Protein AF-A0A183TX97-F1 (afdb_monomer_lite)

Structure (mmCIF, N/CA/C/O backbone):
data_AF-A0A183TX97-F1
#
_entry.id   AF-A0A183TX97-F1
#
loop_
_atom_site.group_PDB
_atom_site.id
_atom_site.type_symbol
_atom_site.label_atom_id
_atom_site.label_alt_id
_atom_site.label_comp_id
_atom_site.label_asym_id
_atom_site.label_entity_id
_atom_site.label_seq_id
_atom_site.pdbx_PDB_ins_code
_atom_site.Cartn_x
_atom_site.Cartn_y
_atom_site.Cartn_z
_atom_site.occupancy
_atom_site.B_iso_or_equiv
_atom_site.auth_seq_id
_atom_site.auth_comp_id
_atom_site.auth_asym_id
_atom_site.auth_atom_id
_atom_site.pdbx_PDB_model_num
ATOM 1 N N . MET A 1 1 ? -8.838 5.051 -18.382 1.00 66.75 1 MET A N 1
ATOM 2 C CA . MET A 1 1 ? -9.426 6.125 -17.548 1.00 66.75 1 MET A CA 1
ATOM 3 C C . MET A 1 1 ? -8.477 6.390 -16.384 1.00 66.75 1 MET A C 1
ATOM 5 O O . MET A 1 1 ? -7.765 5.476 -15.984 1.00 66.75 1 MET A O 1
ATOM 9 N N . SER A 1 2 ? -8.403 7.619 -15.881 1.00 71.06 2 SER A N 1
ATOM 10 C CA . SER A 1 2 ? -7.594 7.967 -14.706 1.00 71.06 2 SER A CA 1
ATOM 11 C C . SER A 1 2 ? -8.496 8.454 -13.578 1.00 71.06 2 SER A C 1
ATOM 13 O O . SER A 1 2 ? -9.571 9.000 -13.823 1.00 71.06 2 SER A O 1
ATOM 15 N N . VAL A 1 3 ? -8.065 8.226 -12.341 1.00 76.06 3 VAL A N 1
ATOM 16 C CA . VAL A 1 3 ? -8.689 8.785 -11.147 1.00 76.06 3 VAL A CA 1
ATOM 17 C C . VAL A 1 3 ? -7.610 9.505 -10.354 1.00 76.06 3 VAL A C 1
ATOM 19 O O . VAL A 1 3 ? -6.570 8.931 -10.025 1.00 76.06 3 VAL A O 1
ATOM 22 N N . SER A 1 4 ? -7.839 10.783 -10.084 1.00 79.25 4 SER A N 1
ATOM 23 C CA . SER A 1 4 ? -6.972 11.612 -9.258 1.00 79.25 4 SER A CA 1
ATOM 24 C C . SER A 1 4 ? -7.683 11.969 -7.962 1.00 79.25 4 SER A C 1
ATOM 26 O O . SER A 1 4 ? -8.893 12.196 -7.937 1.00 79.25 4 SER A O 1
ATOM 28 N N . PHE A 1 5 ? -6.914 12.028 -6.879 1.00 79.50 5 PHE A N 1
ATOM 29 C CA . PHE A 1 5 ? -7.403 12.503 -5.591 1.00 79.50 5 PHE A CA 1
ATOM 30 C C . PHE A 1 5 ? -6.421 13.515 -5.026 1.00 79.50 5 PHE A C 1
ATOM 32 O O . PHE A 1 5 ? -5.209 13.272 -4.992 1.00 79.50 5 PHE A O 1
ATOM 39 N N . GLU A 1 6 ? -6.963 14.630 -4.553 1.00 81.31 6 GLU A N 1
ATOM 40 C CA . GLU A 1 6 ? -6.243 15.557 -3.692 1.00 81.31 6 GLU A CA 1
ATOM 41 C C . GLU A 1 6 ? -6.253 14.990 -2.275 1.00 81.31 6 GLU A C 1
ATOM 43 O O . GLU A 1 6 ? -7.300 14.783 -1.662 1.00 81.31 6 GLU A O 1
ATOM 48 N N . LEU A 1 7 ? -5.060 14.653 -1.811 1.00 82.31 7 LEU A N 1
ATOM 49 C CA . LEU A 1 7 ? -4.768 14.014 -0.538 1.00 82.31 7 LEU A CA 1
ATOM 50 C C . LEU A 1 7 ? -3.368 14.471 -0.121 1.00 82.31 7 LEU A C 1
ATOM 52 O O . LEU A 1 7 ? -2.696 15.213 -0.834 1.00 82.31 7 LEU A O 1
ATOM 56 N N . PHE A 1 8 ? -2.877 13.980 1.012 1.00 81.81 8 PHE A N 1
ATOM 57 C CA . PHE A 1 8 ? -1.443 14.050 1.269 1.00 81.81 8 PHE A CA 1
ATOM 58 C C . PHE A 1 8 ? -0.653 13.372 0.138 1.00 81.81 8 PHE A C 1
ATOM 60 O O . PHE A 1 8 ? -1.192 12.551 -0.591 1.00 81.81 8 PHE A O 1
ATOM 67 N N . GLY A 1 9 ? 0.622 13.700 -0.030 1.00 84.94 9 GLY A N 1
ATOM 68 C CA . GLY A 1 9 ? 1.460 13.025 -1.015 1.00 84.94 9 GLY A CA 1
ATOM 69 C C . GLY A 1 9 ? 2.858 12.767 -0.485 1.00 84.94 9 GLY A C 1
ATOM 70 O O . GLY A 1 9 ? 3.056 12.442 0.691 1.00 84.94 9 GLY A O 1
ATOM 71 N N . ASN A 1 10 ? 3.842 12.917 -1.365 1.00 85.56 10 ASN A N 1
ATOM 72 C CA . ASN A 1 10 ? 5.235 12.622 -1.061 1.00 85.56 10 ASN A CA 1
ATOM 73 C C . ASN A 1 10 ? 5.776 13.448 0.122 1.00 85.56 10 ASN A C 1
ATOM 75 O O . ASN A 1 10 ? 6.635 12.976 0.861 1.00 85.56 10 ASN A O 1
ATOM 79 N N . GLU A 1 11 ? 5.255 14.657 0.347 1.00 87.19 11 GLU A N 1
ATOM 80 C CA . GLU A 1 11 ? 5.666 15.505 1.475 1.00 87.19 11 GLU A CA 1
ATOM 81 C C . GLU A 1 11 ? 5.347 14.859 2.827 1.00 87.19 11 GLU A C 1
ATOM 83 O O . GLU A 1 11 ? 6.208 14.800 3.707 1.00 87.19 11 GLU A O 1
ATOM 88 N N . ARG A 1 12 ? 4.146 14.286 2.977 1.00 87.81 12 ARG A N 1
ATOM 89 C CA . ARG A 1 12 ? 3.746 13.613 4.221 1.00 87.81 12 ARG A CA 1
ATOM 90 C C . ARG A 1 12 ? 4.504 12.309 4.430 1.00 87.81 12 ARG A C 1
ATOM 92 O O . ARG A 1 12 ? 4.917 12.033 5.551 1.00 87.81 12 ARG A O 1
ATOM 99 N N . PHE A 1 13 ? 4.731 11.532 3.371 1.00 89.62 13 PHE A N 1
ATOM 100 C CA . PHE A 1 13 ? 5.525 10.305 3.469 1.00 89.62 13 PHE A CA 1
ATOM 101 C C . PHE A 1 13 ? 6.947 10.584 3.958 1.00 89.62 13 PHE A C 1
ATOM 103 O O . PHE A 1 13 ? 7.416 9.931 4.890 1.00 89.62 13 PHE A O 1
ATOM 110 N N . LYS A 1 14 ? 7.592 11.616 3.401 1.00 87.75 14 LYS A N 1
ATOM 111 C CA . LYS A 1 14 ? 8.912 12.075 3.847 1.00 87.75 14 LYS A CA 1
ATOM 112 C C . LYS A 1 14 ? 8.890 12.548 5.298 1.00 87.75 14 LYS A C 1
ATOM 114 O O . LYS A 1 14 ? 9.743 12.132 6.076 1.00 87.75 14 LYS A O 1
ATOM 119 N N . ALA A 1 15 ? 7.904 13.363 5.679 1.00 89.06 15 ALA A N 1
ATOM 120 C CA . ALA A 1 15 ? 7.783 13.869 7.047 1.00 89.06 15 ALA A CA 1
ATOM 121 C C . ALA A 1 15 ? 7.596 12.743 8.080 1.00 89.06 15 ALA A C 1
ATOM 123 O O . ALA A 1 15 ? 8.164 12.808 9.171 1.00 89.06 15 ALA A O 1
ATOM 124 N N . SER A 1 16 ? 6.838 11.704 7.722 1.00 89.25 16 SER A N 1
ATOM 125 C CA . SER A 1 16 ? 6.583 10.525 8.558 1.00 89.25 16 SER A CA 1
ATOM 126 C C . SER A 1 16 ? 7.628 9.412 8.411 1.00 89.25 16 SER A C 1
ATOM 128 O O . SER A 1 16 ? 7.511 8.399 9.095 1.00 89.25 16 SER A O 1
ATOM 130 N N . LYS A 1 17 ? 8.647 9.587 7.554 1.00 91.12 17 LYS A N 1
ATOM 131 C CA . LYS A 1 17 ? 9.699 8.596 7.258 1.00 91.12 17 LYS A CA 1
ATOM 132 C C . LYS A 1 17 ? 9.148 7.225 6.832 1.00 91.12 17 LYS A C 1
ATOM 134 O O . LYS A 1 17 ? 9.661 6.190 7.247 1.00 91.12 17 LYS A O 1
ATOM 139 N N . VAL A 1 18 ? 8.107 7.223 6.000 1.00 91.00 18 VAL A N 1
ATOM 140 C CA . VAL A 1 18 ? 7.495 6.000 5.452 1.00 91.00 18 VAL A CA 1
ATOM 141 C C . VAL A 1 18 ? 7.667 5.926 3.934 1.00 91.00 18 VAL A C 1
ATOM 143 O O . VAL A 1 18 ? 7.689 6.950 3.250 1.00 91.00 18 VAL A O 1
ATOM 146 N N . TYR A 1 19 ? 7.762 4.712 3.392 1.00 91.25 19 TYR A N 1
ATOM 147 C CA . TYR A 1 19 ? 7.816 4.465 1.954 1.00 91.25 19 TYR A CA 1
ATOM 148 C C . TYR A 1 19 ? 6.419 4.583 1.345 1.00 91.25 19 TYR A C 1
ATOM 150 O O . TYR A 1 19 ? 5.518 3.807 1.666 1.00 91.25 19 TYR A O 1
ATOM 158 N N . GLY A 1 20 ? 6.240 5.565 0.459 1.00 90.69 20 GLY A N 1
ATOM 159 C CA . GLY A 1 20 ? 4.953 5.832 -0.182 1.00 90.69 20 GLY A CA 1
ATOM 160 C C . GLY A 1 20 ? 4.437 4.663 -1.021 1.00 90.69 20 GLY A C 1
ATOM 161 O O . GLY A 1 20 ? 3.246 4.366 -0.963 1.00 90.69 20 GLY A O 1
ATOM 162 N N . ASP A 1 21 ? 5.327 3.972 -1.739 1.00 89.69 21 ASP A N 1
ATOM 163 C CA . ASP A 1 21 ? 4.980 2.797 -2.547 1.00 89.69 21 ASP A CA 1
ATOM 164 C C . ASP A 1 21 ? 4.364 1.685 -1.695 1.00 89.69 21 ASP A C 1
ATOM 166 O O . ASP A 1 21 ? 3.254 1.240 -1.980 1.00 89.69 21 ASP A O 1
ATOM 170 N N . THR A 1 22 ? 4.999 1.337 -0.573 1.00 91.75 22 THR A N 1
ATOM 171 C CA . THR A 1 22 ? 4.491 0.333 0.373 1.00 91.75 22 THR A CA 1
ATOM 172 C C . THR A 1 22 ? 3.079 0.666 0.851 1.00 91.75 22 THR A C 1
ATOM 174 O O . THR A 1 22 ? 2.200 -0.196 0.860 1.00 91.75 22 THR A O 1
ATOM 177 N N . ILE A 1 23 ? 2.818 1.933 1.195 1.00 93.88 23 ILE A N 1
ATOM 178 C CA . ILE A 1 23 ? 1.479 2.365 1.618 1.00 93.88 23 ILE A CA 1
ATOM 179 C C . ILE A 1 23 ? 0.462 2.226 0.488 1.00 93.88 23 ILE A C 1
ATOM 181 O O . ILE A 1 23 ? -0.657 1.776 0.731 1.00 93.88 23 ILE A O 1
ATOM 185 N N . ILE A 1 24 ? 0.826 2.595 -0.740 1.00 91.75 24 ILE A N 1
ATOM 186 C CA . ILE A 1 24 ? -0.074 2.485 -1.891 1.00 91.75 24 ILE A CA 1
ATOM 187 C C . ILE A 1 24 ? -0.408 1.022 -2.170 1.00 91.75 24 ILE A C 1
ATOM 189 O O . ILE A 1 24 ? -1.577 0.701 -2.368 1.00 91.75 24 ILE A O 1
ATOM 193 N N . GLN A 1 25 ? 0.569 0.120 -2.108 1.00 91.81 25 GLN A N 1
ATOM 194 C CA . GLN A 1 25 ? 0.343 -1.313 -2.314 1.00 91.81 25 GLN A CA 1
ATOM 195 C C . GLN A 1 25 ? -0.585 -1.911 -1.252 1.00 91.81 25 GLN A C 1
ATOM 197 O O . GLN A 1 25 ? -1.512 -2.660 -1.574 1.00 91.81 25 GLN A O 1
ATOM 202 N N . MET A 1 26 ? -0.397 -1.530 0.014 1.00 94.81 26 MET A N 1
ATOM 203 C CA . MET A 1 26 ? -1.304 -1.916 1.098 1.00 94.81 26 MET A CA 1
ATOM 204 C C . MET A 1 26 ? -2.711 -1.333 0.893 1.00 94.81 26 MET A C 1
ATOM 206 O O . MET A 1 26 ? -3.705 -2.038 1.079 1.00 94.81 26 MET A O 1
ATOM 210 N N . ALA A 1 27 ? -2.809 -0.070 0.466 1.00 93.75 27 ALA A N 1
ATOM 211 C CA . ALA A 1 27 ? -4.080 0.594 0.198 1.00 93.75 27 ALA A CA 1
ATOM 212 C C . ALA A 1 27 ? -4.838 -0.052 -0.969 1.00 93.75 27 ALA A C 1
ATOM 214 O O . ALA A 1 27 ? -6.049 -0.226 -0.872 1.00 93.75 27 ALA A O 1
ATOM 215 N N . LEU A 1 28 ? -4.146 -0.461 -2.037 1.00 91.50 28 LEU A N 1
ATOM 216 C CA . LEU A 1 28 ? -4.746 -1.165 -3.174 1.00 91.50 28 LEU A CA 1
ATOM 217 C C . LEU A 1 28 ? -5.356 -2.508 -2.750 1.00 91.50 28 LEU A C 1
ATOM 219 O O . LEU A 1 28 ? -6.464 -2.834 -3.170 1.00 91.50 28 LEU A O 1
ATOM 223 N N . GLN A 1 29 ? -4.681 -3.264 -1.879 1.00 92.88 29 GLN A N 1
ATOM 224 C CA . GLN A 1 29 ? -5.210 -4.525 -1.344 1.00 92.88 29 GLN A CA 1
ATOM 225 C C . GLN A 1 29 ? -6.439 -4.317 -0.457 1.00 92.88 29 GLN A C 1
ATOM 227 O O . GLN A 1 29 ? -7.434 -5.030 -0.596 1.00 92.88 29 GLN A O 1
ATOM 232 N N . LEU A 1 30 ? -6.403 -3.309 0.417 1.00 94.62 30 LEU A N 1
ATOM 233 C CA . LEU A 1 30 ? -7.538 -2.961 1.269 1.00 94.62 30 LEU A CA 1
ATOM 234 C C . LEU A 1 30 ? -8.735 -2.462 0.443 1.00 94.62 30 LEU A C 1
ATOM 236 O O . LEU A 1 30 ? -9.868 -2.873 0.690 1.00 94.62 30 LEU A O 1
ATOM 240 N N . ALA A 1 31 ? -8.491 -1.632 -0.571 1.00 92.12 31 ALA A N 1
ATOM 241 C CA . ALA A 1 31 ? -9.522 -1.140 -1.475 1.00 92.12 31 ALA A CA 1
ATOM 242 C C . ALA A 1 31 ? -10.154 -2.273 -2.293 1.00 92.12 31 ALA A C 1
ATOM 244 O O . ALA A 1 31 ? -11.379 -2.333 -2.434 1.00 92.12 31 ALA A O 1
ATOM 245 N N . PHE A 1 32 ? -9.336 -3.211 -2.775 1.00 91.06 32 PHE A N 1
ATOM 246 C CA . PHE A 1 32 ? -9.817 -4.398 -3.471 1.00 91.06 32 PHE A CA 1
ATOM 247 C C . PHE A 1 32 ? -10.681 -5.267 -2.549 1.00 91.06 32 PHE A C 1
ATOM 249 O O . PHE A 1 32 ? -11.791 -5.642 -2.927 1.00 91.06 32 PHE A O 1
ATOM 256 N N . TYR A 1 33 ? -10.233 -5.519 -1.314 1.00 93.12 33 TYR A N 1
ATOM 257 C CA . TYR A 1 33 ? -11.016 -6.273 -0.333 1.00 93.12 33 TYR A CA 1
ATOM 258 C C . TYR A 1 33 ? -12.365 -5.612 -0.043 1.00 93.12 33 TYR A C 1
ATOM 260 O O . TYR A 1 33 ? -13.390 -6.284 -0.046 1.00 93.12 33 TYR A O 1
ATOM 268 N N . ARG A 1 34 ? -12.400 -4.287 0.133 1.00 92.44 34 ARG A N 1
ATOM 269 C CA . ARG A 1 34 ? -13.657 -3.544 0.325 1.00 92.44 34 ARG A CA 1
ATOM 270 C C . ARG A 1 34 ? -14.603 -3.628 -0.868 1.00 92.44 34 ARG A C 1
ATOM 272 O O . ARG A 1 34 ? -15.808 -3.501 -0.692 1.00 92.44 34 ARG A O 1
ATOM 279 N N . THR A 1 35 ? -14.065 -3.808 -2.070 1.00 90.56 35 THR A N 1
ATOM 280 C CA . THR A 1 35 ? -14.861 -3.871 -3.300 1.00 90.56 35 THR A CA 1
ATOM 281 C C . THR A 1 35 ? -15.381 -5.285 -3.574 1.00 90.56 35 THR A C 1
ATOM 283 O O . THR A 1 35 ? -16.493 -5.440 -4.069 1.00 90.56 35 THR A O 1
ATOM 286 N N . HIS A 1 36 ? -14.610 -6.321 -3.227 1.00 89.88 36 HIS A N 1
ATOM 287 C CA . HIS A 1 36 ? -14.885 -7.704 -3.644 1.00 89.88 36 HIS A CA 1
ATOM 288 C C . HIS A 1 36 ? -15.026 -8.719 -2.500 1.00 89.88 36 HIS A C 1
ATOM 290 O O . HIS A 1 36 ? -15.303 -9.887 -2.763 1.00 89.88 36 HIS A O 1
ATOM 296 N N . GLY A 1 37 ? -14.787 -8.324 -1.248 1.00 90.50 37 GLY A N 1
ATOM 297 C CA . GLY A 1 37 ? -14.831 -9.200 -0.069 1.00 90.50 37 GLY A CA 1
ATOM 298 C C . GLY A 1 37 ? -13.691 -10.223 0.025 1.00 90.50 37 GLY A C 1
ATOM 299 O O . GLY A 1 37 ? -13.717 -11.102 0.882 1.00 90.50 37 GLY A O 1
ATOM 300 N N . LYS A 1 38 ? -12.690 -10.145 -0.857 1.00 90.38 38 LYS A N 1
ATOM 301 C CA . LYS A 1 38 ? -11.527 -11.045 -0.899 1.00 90.38 38 LYS A CA 1
ATOM 302 C C . LYS A 1 38 ? -10.275 -10.277 -1.298 1.00 90.38 38 LYS A C 1
ATOM 304 O O . LYS A 1 38 ? -10.383 -9.233 -1.924 1.00 90.38 38 LYS A O 1
ATOM 309 N N . LEU A 1 39 ? -9.097 -10.793 -0.958 1.00 88.38 39 LEU A N 1
ATOM 310 C CA . LEU A 1 39 ? -7.821 -10.220 -1.402 1.00 88.38 39 LEU A CA 1
ATOM 311 C C . LEU A 1 39 ? -7.478 -10.683 -2.820 1.00 88.38 39 LEU A C 1
ATOM 313 O O . LEU A 1 39 ? -7.883 -11.770 -3.238 1.00 88.38 39 LEU A O 1
ATOM 317 N N . ALA A 1 40 ? -6.712 -9.865 -3.539 1.00 84.69 40 ALA A N 1
ATOM 318 C CA . ALA A 1 40 ? -6.261 -10.172 -4.891 1.00 84.69 40 ALA A CA 1
ATOM 319 C C . ALA A 1 40 ? -4.806 -10.645 -4.899 1.00 84.69 40 ALA A C 1
ATOM 321 O O . ALA A 1 40 ? -3.966 -10.028 -4.234 1.00 84.69 40 ALA A O 1
ATOM 322 N N . PRO A 1 41 ? -4.448 -11.633 -5.737 1.00 83.31 41 PRO A N 1
ATOM 323 C CA . PRO A 1 41 ? -3.060 -11.830 -6.129 1.00 83.31 41 PRO A CA 1
ATOM 324 C C . PRO A 1 41 ? -2.515 -10.534 -6.752 1.00 83.31 41 PRO A C 1
ATOM 326 O O . PRO A 1 41 ? -2.906 -10.155 -7.853 1.00 83.31 41 PRO A O 1
ATOM 329 N N . ALA A 1 42 ? -1.627 -9.836 -6.041 1.00 83.38 42 ALA A N 1
ATOM 330 C CA . ALA A 1 42 ? -0.961 -8.641 -6.556 1.00 83.38 42 ALA A CA 1
ATOM 331 C C . ALA A 1 42 ? 0.378 -8.982 -7.201 1.00 83.38 42 ALA A C 1
ATOM 333 O O . ALA A 1 42 ? 1.131 -9.837 -6.721 1.00 83.38 42 ALA A O 1
ATOM 334 N N . TYR A 1 43 ? 0.653 -8.269 -8.286 1.00 82.38 43 TYR A N 1
ATOM 335 C CA . TYR A 1 43 ? 1.942 -8.220 -8.945 1.00 82.38 43 TYR A CA 1
ATOM 336 C C . TYR A 1 43 ? 2.487 -6.804 -8.804 1.00 82.38 43 TYR A C 1
ATOM 338 O O . TYR A 1 43 ? 1.831 -5.842 -9.205 1.00 82.38 43 TYR A O 1
ATOM 346 N N . GLU A 1 44 ? 3.703 -6.695 -8.297 1.00 83.12 44 GLU A N 1
ATOM 347 C CA . GLU A 1 44 ? 4.447 -5.450 -8.246 1.00 83.12 44 GLU A CA 1
ATOM 348 C C . GLU A 1 44 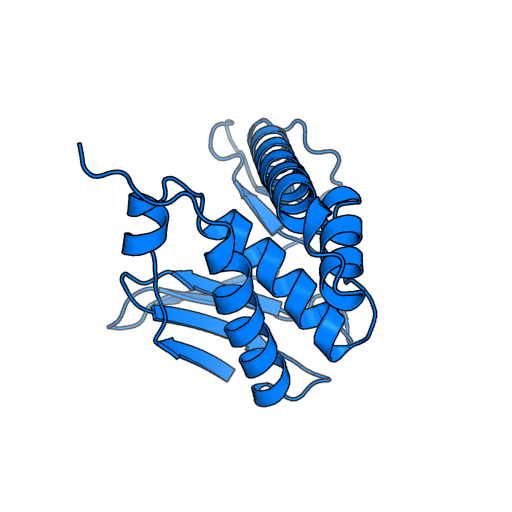? 5.846 -5.659 -8.821 1.00 83.12 44 GLU A C 1
ATOM 350 O O . GLU A 1 44 ? 6.466 -6.705 -8.631 1.00 83.12 44 GLU A O 1
ATOM 355 N N . THR A 1 45 ? 6.327 -4.661 -9.558 1.00 83.25 45 THR A N 1
ATOM 356 C CA . THR A 1 45 ? 7.612 -4.739 -10.259 1.00 83.25 45 THR A CA 1
ATOM 357 C C . THR A 1 45 ? 8.730 -4.241 -9.354 1.00 83.25 45 THR A C 1
ATOM 359 O O . THR A 1 45 ? 8.743 -3.064 -9.003 1.00 83.25 45 THR A O 1
ATOM 362 N N . ALA A 1 46 ? 9.709 -5.090 -9.050 1.00 83.00 46 ALA A N 1
ATOM 363 C CA . ALA A 1 46 ? 10.966 -4.682 -8.431 1.00 83.00 46 ALA A CA 1
ATOM 364 C C . ALA A 1 46 ? 12.059 -4.550 -9.497 1.00 83.00 46 ALA A C 1
ATOM 366 O O . ALA A 1 46 ? 12.263 -5.446 -10.317 1.00 83.00 46 ALA A O 1
ATOM 367 N N . SER A 1 47 ? 12.790 -3.435 -9.498 1.00 82.38 47 SER A N 1
ATOM 368 C CA . SER A 1 47 ? 13.902 -3.246 -10.434 1.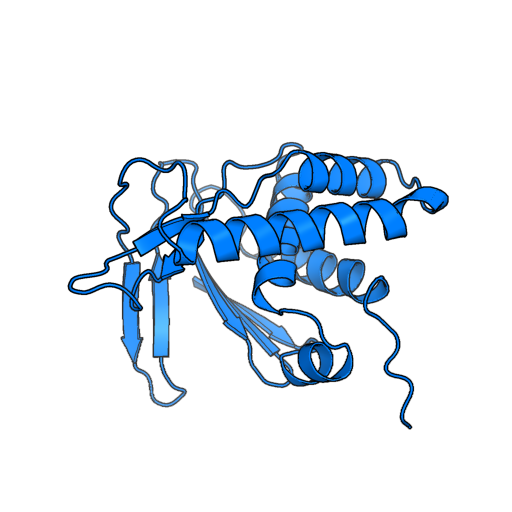00 82.38 47 SER A CA 1
ATOM 369 C C . SER A 1 47 ? 15.164 -3.942 -9.930 1.00 82.38 47 SER A C 1
ATOM 371 O O . SER A 1 47 ? 15.650 -3.634 -8.845 1.00 82.38 47 SER A O 1
ATOM 373 N N . THR A 1 48 ? 15.760 -4.800 -10.758 1.00 83.31 48 THR A N 1
ATOM 374 C CA . THR A 1 48 ? 17.052 -5.446 -10.474 1.00 83.31 48 THR A CA 1
ATOM 375 C C . THR A 1 48 ? 18.209 -4.735 -11.182 1.00 83.31 48 THR A C 1
ATOM 377 O O . THR A 1 48 ? 19.225 -5.352 -11.495 1.00 83.31 48 THR A O 1
ATOM 380 N N . ARG A 1 49 ? 18.070 -3.430 -11.466 1.00 84.44 49 ARG A N 1
ATOM 381 C CA . ARG A 1 49 ? 19.040 -2.622 -12.239 1.00 84.44 49 ARG A CA 1
ATOM 382 C C . ARG A 1 49 ? 20.461 -2.588 -11.665 1.00 84.44 49 ARG A C 1
ATOM 384 O O . ARG A 1 49 ? 21.375 -2.145 -12.347 1.00 84.44 49 ARG A O 1
ATOM 391 N N . GLN A 1 50 ? 20.628 -2.996 -10.407 1.00 84.25 50 GLN A N 1
ATOM 392 C CA . GLN A 1 50 ? 21.935 -3.113 -9.762 1.00 84.25 50 GLN A CA 1
ATOM 393 C C . GLN A 1 50 ? 22.785 -4.260 -10.328 1.00 84.25 50 GLN A C 1
ATOM 395 O O . GLN A 1 50 ? 24.001 -4.248 -10.170 1.00 84.25 50 GLN A O 1
ATOM 400 N N . PHE A 1 51 ? 22.166 -5.225 -11.012 1.00 82.56 51 PHE A N 1
ATOM 401 C CA . PHE A 1 51 ? 22.865 -6.315 -11.684 1.00 82.56 51 PHE A CA 1
ATOM 402 C C . PHE A 1 51 ? 23.102 -5.993 -13.160 1.00 82.56 51 PHE A C 1
ATOM 404 O O . PHE A 1 51 ? 22.274 -5.364 -13.825 1.00 82.56 51 PHE A O 1
ATOM 411 N N . PHE A 1 52 ? 24.221 -6.478 -13.696 1.00 82.12 52 PHE A N 1
ATOM 412 C CA . PHE A 1 52 ? 24.514 -6.404 -15.124 1.00 82.12 52 PHE A CA 1
ATOM 413 C C . PHE A 1 52 ? 23.434 -7.152 -15.924 1.00 82.12 52 PHE A C 1
ATOM 415 O O . PHE A 1 52 ? 23.101 -8.289 -15.601 1.00 82.12 52 PHE A O 1
ATOM 422 N N . HIS A 1 53 ? 22.845 -6.493 -16.928 1.00 81.88 53 HIS A N 1
ATOM 423 C CA . HIS A 1 53 ? 21.646 -6.965 -17.645 1.00 81.88 53 HIS A CA 1
ATOM 424 C C . HIS A 1 53 ? 20.418 -7.254 -16.759 1.00 81.88 53 HIS A C 1
ATOM 426 O O . HIS A 1 53 ? 19.509 -7.979 -17.169 1.00 81.88 53 HIS A O 1
ATOM 432 N N . GLY A 1 54 ? 20.353 -6.649 -15.570 1.00 72.88 54 GLY A N 1
ATOM 433 C CA . GLY A 1 54 ? 19.202 -6.743 -14.685 1.00 72.88 54 GLY A CA 1
ATOM 434 C C . GLY A 1 54 ? 17.910 -6.304 -15.378 1.00 72.88 54 GLY A C 1
ATOM 435 O O . GLY A 1 54 ? 17.851 -5.249 -16.011 1.00 72.88 54 GLY A O 1
ATOM 436 N N . ARG A 1 55 ? 16.870 -7.133 -15.263 1.00 80.75 55 ARG A N 1
ATOM 437 C CA . ARG A 1 55 ? 15.520 -6.859 -15.768 1.00 80.75 55 ARG A CA 1
ATOM 438 C C . ARG A 1 55 ? 14.644 -6.423 -14.590 1.00 80.75 55 ARG A C 1
ATOM 440 O O . ARG A 1 55 ? 14.844 -5.347 -14.025 1.00 80.75 55 ARG A O 1
ATOM 447 N N . THR A 1 56 ? 13.679 -7.249 -14.221 1.00 81.19 56 THR A N 1
ATOM 448 C CA . THR A 1 56 ? 12.726 -6.987 -13.147 1.00 81.19 56 THR A CA 1
ATOM 449 C C . THR A 1 56 ? 12.420 -8.283 -12.415 1.00 81.19 56 THR A C 1
ATOM 451 O O . THR A 1 56 ? 12.280 -9.320 -13.060 1.00 81.19 56 THR A O 1
ATOM 454 N N . GLU A 1 57 ? 12.246 -8.197 -11.104 1.00 79.88 57 GLU A N 1
ATOM 455 C CA . GLU A 1 57 ? 11.689 -9.255 -10.260 1.00 79.88 57 GLU A CA 1
ATOM 456 C C . GLU A 1 57 ? 10.255 -8.910 -9.850 1.00 79.88 57 GLU A C 1
ATOM 458 O O . GLU A 1 57 ? 9.803 -7.772 -10.006 1.00 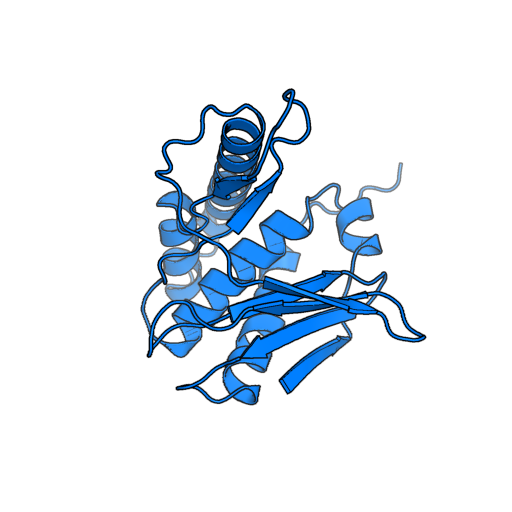79.88 57 GLU A O 1
ATOM 463 N N . THR A 1 58 ? 9.529 -9.897 -9.324 1.00 81.38 58 THR A N 1
ATOM 464 C CA . THR A 1 58 ? 8.146 -9.707 -8.872 1.00 81.38 58 THR A CA 1
ATOM 465 C C . THR A 1 58 ? 8.054 -9.701 -7.357 1.00 81.38 58 THR A C 1
ATOM 467 O O . THR A 1 58 ? 8.406 -10.681 -6.698 1.00 81.38 58 THR A O 1
ATOM 470 N N . VAL A 1 59 ? 7.443 -8.655 -6.809 1.00 83.50 59 VAL A N 1
ATOM 471 C CA . VAL A 1 59 ? 6.961 -8.635 -5.427 1.00 83.50 59 VAL A CA 1
ATOM 472 C C . VAL A 1 59 ? 5.497 -9.063 -5.413 1.00 83.50 59 VAL A C 1
ATOM 474 O O . VAL A 1 59 ? 4.663 -8.565 -6.170 1.00 83.50 59 VAL A O 1
ATOM 477 N N . ARG A 1 60 ? 5.173 -10.032 -4.552 1.00 84.81 60 ARG A N 1
ATOM 478 C CA . ARG A 1 60 ? 3.792 -10.454 -4.286 1.00 84.81 60 ARG A CA 1
ATOM 479 C C . ARG A 1 60 ? 3.276 -9.672 -3.084 1.00 84.81 60 ARG A C 1
ATOM 481 O O . ARG A 1 60 ? 3.434 -10.101 -1.945 1.00 84.81 60 ARG A O 1
ATOM 488 N N . SER A 1 61 ? 2.665 -8.520 -3.345 1.00 82.44 61 SER A N 1
ATOM 489 C CA . SER A 1 61 ? 2.268 -7.563 -2.301 1.00 82.44 61 SER A CA 1
ATOM 490 C C . SER A 1 61 ? 1.153 -8.100 -1.384 1.00 82.44 61 SER A C 1
ATOM 492 O O . SER A 1 61 ? 1.030 -7.654 -0.246 1.00 82.44 61 SER A O 1
ATOM 494 N N . CYS A 1 62 ? 0.380 -9.101 -1.830 1.00 87.38 62 CYS A N 1
ATOM 495 C CA . CYS A 1 62 ? -0.603 -9.814 -1.005 1.00 87.38 62 CYS A CA 1
ATOM 496 C C . CYS A 1 62 ? 0.085 -10.837 -0.081 1.00 87.38 62 CYS A C 1
ATOM 498 O O . CYS A 1 62 ? 0.211 -12.016 -0.414 1.00 87.38 62 CYS A O 1
ATOM 500 N N . THR A 1 63 ? 0.528 -10.379 1.088 1.00 90.81 63 THR A N 1
ATOM 501 C CA . THR A 1 63 ? 1.210 -11.200 2.099 1.00 90.81 63 THR A CA 1
ATOM 502 C C . THR A 1 63 ? 0.262 -11.646 3.215 1.00 90.81 63 THR A C 1
ATOM 504 O O . THR A 1 63 ? -0.790 -11.043 3.432 1.00 90.81 63 THR A O 1
ATOM 507 N N . ALA A 1 64 ? 0.633 -12.687 3.969 1.00 93.62 64 ALA A N 1
ATOM 508 C CA . ALA A 1 64 ? -0.159 -13.136 5.119 1.00 93.62 64 ALA A CA 1
ATOM 509 C C . ALA A 1 64 ? -0.307 -12.054 6.219 1.00 93.62 64 ALA A C 1
ATOM 511 O O . ALA A 1 64 ? -1.431 -11.864 6.690 1.00 93.62 64 ALA A O 1
ATOM 512 N N . PRO A 1 65 ? 0.741 -11.281 6.583 1.00 95.69 65 PRO A N 1
ATOM 513 C CA . PRO A 1 65 ? 0.593 -10.150 7.503 1.00 95.69 65 PRO A CA 1
ATOM 514 C C . PRO A 1 65 ? -0.348 -9.059 6.985 1.00 95.69 65 PRO A C 1
ATOM 516 O O . PRO A 1 65 ? -1.166 -8.541 7.743 1.00 95.69 65 PRO A O 1
ATOM 519 N N . LEU A 1 66 ? -0.307 -8.750 5.683 1.00 94.81 66 LEU A N 1
ATOM 520 C CA . LEU A 1 66 ? -1.251 -7.802 5.090 1.00 94.81 66 LEU A CA 1
ATOM 521 C C . LEU A 1 66 ? -2.686 -8.338 5.133 1.00 94.81 66 LEU A C 1
ATOM 523 O O . LEU A 1 66 ? -3.609 -7.600 5.469 1.00 94.81 66 LEU A O 1
ATOM 527 N N . ALA A 1 67 ? -2.881 -9.627 4.854 1.00 94.62 67 ALA A N 1
ATOM 528 C CA . ALA A 1 67 ? -4.192 -10.255 4.948 1.00 94.62 67 ALA A CA 1
ATOM 529 C C . ALA A 1 67 ? -4.760 -10.204 6.373 1.00 94.62 67 ALA A C 1
ATOM 531 O O . ALA A 1 67 ? -5.944 -9.927 6.559 1.00 94.62 67 ALA A O 1
ATOM 532 N N . LYS A 1 68 ? -3.906 -10.426 7.378 1.00 95.56 68 LYS A N 1
ATOM 533 C CA . LYS A 1 68 ? -4.248 -10.277 8.795 1.00 95.56 68 LYS A CA 1
ATOM 534 C C . LYS A 1 68 ? -4.646 -8.836 9.118 1.00 95.56 68 LYS A C 1
ATOM 536 O O . LYS A 1 68 ? -5.700 -8.638 9.709 1.00 95.56 68 LYS A O 1
ATOM 541 N N . LEU A 1 69 ? -3.863 -7.844 8.686 1.00 96.38 69 LEU A N 1
ATOM 542 C CA . LEU A 1 69 ? -4.200 -6.429 8.868 1.00 96.38 69 LEU A CA 1
ATOM 543 C C . LEU A 1 69 ? -5.573 -6.094 8.271 1.00 96.38 69 LEU A C 1
ATOM 545 O O . LEU A 1 69 ? -6.395 -5.491 8.949 1.00 96.38 69 LEU A O 1
ATOM 549 N N . VAL A 1 70 ? -5.840 -6.501 7.027 1.00 95.25 70 VAL A N 1
ATOM 550 C CA . VAL A 1 70 ? -7.117 -6.213 6.354 1.00 95.25 70 VAL A CA 1
ATOM 551 C C . VAL A 1 70 ? -8.300 -6.803 7.120 1.00 95.25 70 VAL A C 1
ATOM 553 O O . VAL A 1 70 ? -9.292 -6.107 7.311 1.00 95.25 70 VAL A O 1
ATOM 556 N N . ARG A 1 71 ? -8.184 -8.042 7.613 1.00 93.62 71 ARG A N 1
ATOM 557 C CA . ARG A 1 71 ? -9.222 -8.662 8.453 1.00 93.62 71 ARG A CA 1
ATOM 558 C C . ARG A 1 71 ? -9.452 -7.872 9.739 1.00 93.62 71 ARG A C 1
ATOM 560 O O . ARG A 1 71 ? -10.578 -7.487 10.010 1.00 93.62 71 ARG A O 1
ATOM 567 N N . LEU A 1 72 ? -8.383 -7.524 10.457 1.00 95.00 72 LEU A N 1
ATOM 568 C CA . LEU A 1 72 ? -8.486 -6.736 11.691 1.00 95.00 72 LEU A CA 1
ATOM 569 C C . LEU A 1 72 ? -9.128 -5.356 11.468 1.00 95.00 72 LEU A C 1
ATOM 571 O O . LEU A 1 72 ? -9.843 -4.874 12.341 1.00 95.00 72 LEU A O 1
ATOM 575 N N . ILE A 1 73 ? -8.886 -4.721 10.313 1.00 94.75 73 ILE A N 1
ATOM 576 C CA . ILE A 1 73 ? -9.520 -3.445 9.937 1.00 94.75 73 ILE A CA 1
ATOM 577 C C . ILE A 1 73 ? -11.024 -3.623 9.710 1.00 94.75 73 ILE A C 1
ATOM 579 O O . ILE A 1 73 ? -11.807 -2.753 10.081 1.00 94.75 73 ILE A O 1
ATOM 583 N N . VAL A 1 74 ? -11.423 -4.722 9.074 1.00 91.44 74 VAL A N 1
ATOM 584 C CA . VAL A 1 74 ? -12.825 -5.016 8.742 1.00 91.44 74 VAL A CA 1
ATOM 585 C C . VAL A 1 74 ? -13.618 -5.412 9.987 1.00 91.44 74 VAL A C 1
ATOM 587 O O . VAL A 1 74 ? -14.761 -4.989 10.129 1.00 91.44 74 VAL A O 1
ATOM 590 N N . ASP A 1 75 ? -12.986 -6.150 10.897 1.00 90.94 75 ASP A N 1
ATOM 591 C CA . ASP A 1 75 ? -13.580 -6.637 12.146 1.00 90.94 75 ASP A CA 1
ATOM 592 C C . ASP A 1 75 ? -13.501 -5.601 13.301 1.00 90.94 75 ASP A C 1
ATOM 594 O O . ASP A 1 75 ? -13.911 -5.880 14.424 1.00 90.94 75 ASP A O 1
ATOM 598 N N . ASP A 1 76 ? -12.983 -4.393 13.036 1.00 89.94 76 ASP A N 1
ATOM 599 C CA . ASP A 1 76 ? -12.834 -3.261 13.976 1.00 89.94 76 ASP A CA 1
ATOM 600 C C . ASP A 1 76 ? -12.008 -3.556 15.256 1.00 89.94 76 ASP A C 1
ATOM 602 O O . ASP A 1 76 ? -12.234 -2.983 16.325 1.00 89.94 76 ASP A O 1
ATOM 606 N N . HIS A 1 77 ? -10.983 -4.410 15.156 1.00 90.00 77 HIS A N 1
ATOM 607 C CA . HIS A 1 77 ? -10.096 -4.787 16.272 1.00 90.00 77 HIS A CA 1
ATOM 608 C C . HIS A 1 77 ? -8.977 -3.761 16.536 1.00 90.00 77 HIS A C 1
ATOM 610 O O . HIS A 1 77 ? -7.799 -3.998 16.254 1.00 90.00 77 HIS A O 1
ATOM 616 N N . LYS A 1 78 ? -9.345 -2.585 17.058 1.00 87.94 78 LYS A N 1
ATOM 617 C CA . LYS A 1 78 ? -8.475 -1.388 17.138 1.00 87.94 78 LYS A CA 1
ATOM 618 C C . LYS A 1 78 ? -7.195 -1.546 17.959 1.00 87.94 78 LYS A C 1
ATOM 620 O O . LYS A 1 78 ? -6.202 -0.884 17.661 1.00 87.94 78 LYS A O 1
ATOM 625 N N . ASP A 1 79 ? -7.209 -2.396 18.974 1.00 89.69 79 ASP A N 1
ATOM 626 C CA . ASP A 1 79 ? -6.115 -2.621 19.922 1.00 89.69 79 ASP A CA 1
ATOM 627 C C . ASP A 1 79 ? -4.863 -3.221 19.263 1.00 89.69 79 ASP A C 1
ATOM 629 O O . ASP A 1 79 ? -3.737 -2.863 19.614 1.00 89.69 79 ASP A O 1
ATOM 633 N N . VAL A 1 80 ? -5.047 -4.066 18.247 1.00 93.75 80 VAL A N 1
ATOM 634 C CA . VAL A 1 80 ? -3.958 -4.769 17.545 1.00 93.75 80 VAL A CA 1
ATOM 635 C C . VAL A 1 80 ? -3.642 -4.199 16.159 1.00 93.75 80 VAL A C 1
ATOM 637 O O . VAL A 1 80 ? -2.695 -4.643 15.506 1.00 93.75 80 VAL A O 1
ATOM 640 N N . LEU A 1 81 ? -4.386 -3.190 15.690 1.00 94.00 81 LEU A N 1
ATOM 641 C CA . LEU A 1 81 ? -4.200 -2.634 14.343 1.00 94.00 81 LEU A CA 1
ATOM 642 C C . LEU A 1 81 ? -2.808 -2.051 14.125 1.00 94.00 81 LEU A C 1
ATOM 644 O O . LEU A 1 81 ? -2.220 -2.236 13.061 1.00 94.00 81 LEU A O 1
ATOM 648 N N . ARG A 1 82 ? -2.265 -1.349 15.125 1.00 93.12 82 ARG A N 1
ATOM 649 C CA . ARG A 1 82 ? -0.967 -0.680 14.980 1.00 93.12 82 ARG A CA 1
ATOM 650 C C . ARG A 1 82 ? 0.173 -1.686 14.831 1.00 93.12 82 ARG A C 1
ATOM 652 O O . ARG A 1 82 ? 1.031 -1.494 13.974 1.00 93.12 82 ARG A O 1
ATOM 659 N N . SER A 1 83 ? 0.179 -2.754 15.629 1.00 94.38 83 SER A N 1
ATOM 660 C CA . SER A 1 83 ? 1.200 -3.803 15.532 1.00 94.38 83 SER A CA 1
ATOM 661 C C . SER A 1 83 ? 1.065 -4.589 14.227 1.00 94.38 83 SER A C 1
ATOM 663 O O . SER A 1 83 ? 2.066 -4.801 13.547 1.00 94.38 83 SER A O 1
ATOM 665 N N . ALA A 1 84 ? -0.162 -4.924 13.817 1.00 95.75 84 ALA A N 1
ATOM 666 C CA . ALA A 1 84 ? -0.420 -5.579 12.536 1.00 95.75 84 ALA A CA 1
ATOM 667 C C . ALA A 1 84 ? -0.014 -4.710 11.332 1.00 95.75 84 ALA A C 1
ATOM 669 O O . ALA A 1 84 ? 0.500 -5.230 10.342 1.00 95.75 84 ALA A O 1
ATOM 670 N N . PHE A 1 85 ? -0.205 -3.388 11.413 1.00 95.88 85 PHE A N 1
ATOM 671 C CA . PHE A 1 85 ? 0.226 -2.455 10.373 1.00 95.88 85 PHE A CA 1
ATOM 672 C C . PHE A 1 85 ? 1.745 -2.464 10.211 1.00 95.88 85 PHE A C 1
ATOM 674 O O . PHE A 1 85 ? 2.231 -2.602 9.091 1.00 95.88 85 PHE A O 1
ATOM 681 N N . VAL A 1 86 ? 2.488 -2.367 11.317 1.00 95.12 86 VAL A N 1
ATOM 682 C CA . VAL A 1 86 ? 3.958 -2.416 11.298 1.00 95.12 86 VAL A CA 1
ATOM 683 C C . VAL A 1 86 ? 4.446 -3.759 10.751 1.00 95.12 86 VAL A C 1
ATOM 685 O O . VAL A 1 86 ? 5.305 -3.781 9.876 1.00 95.12 86 VAL A O 1
ATOM 688 N N . GLU A 1 87 ? 3.854 -4.872 11.190 1.00 96.12 87 GLU A N 1
ATOM 689 C CA . GLU A 1 87 ? 4.186 -6.218 10.701 1.00 96.12 87 GLU A CA 1
ATOM 690 C C . GLU A 1 87 ? 3.990 -6.337 9.176 1.00 96.12 87 GLU A C 1
ATOM 692 O O . GLU A 1 87 ? 4.869 -6.830 8.462 1.00 96.12 87 GLU A O 1
ATOM 697 N N . ALA A 1 88 ? 2.857 -5.848 8.659 1.00 95.69 88 ALA A N 1
ATOM 698 C CA . ALA A 1 88 ? 2.553 -5.853 7.230 1.00 95.69 88 ALA A CA 1
ATOM 699 C C . ALA A 1 88 ? 3.493 -4.946 6.423 1.00 95.69 88 ALA A C 1
ATOM 701 O O . ALA A 1 88 ? 3.986 -5.357 5.370 1.00 95.69 88 ALA A O 1
ATOM 702 N N . TYR A 1 89 ? 3.766 -3.747 6.937 1.00 95.50 89 TYR A N 1
ATOM 703 C CA . TYR A 1 89 ? 4.642 -2.759 6.315 1.00 95.50 89 TYR A CA 1
ATOM 704 C C . TYR A 1 89 ? 6.087 -3.268 6.204 1.00 95.50 89 TYR A C 1
ATOM 706 O O . TYR A 1 89 ? 6.655 -3.290 5.110 1.00 95.50 89 TYR A O 1
ATOM 714 N N . GLU A 1 90 ? 6.663 -3.758 7.303 1.00 95.06 90 GLU A N 1
ATOM 715 C CA . GLU A 1 90 ? 8.036 -4.279 7.317 1.00 95.06 90 GLU A CA 1
ATOM 716 C C . GLU A 1 90 ? 8.179 -5.539 6.460 1.00 95.06 90 GLU A C 1
ATOM 718 O O . GLU A 1 90 ? 9.161 -5.701 5.733 1.00 95.06 90 GLU A O 1
ATOM 723 N N . THR A 1 91 ? 7.168 -6.415 6.469 1.00 94.19 91 THR A N 1
ATOM 724 C CA . THR A 1 91 ? 7.163 -7.604 5.608 1.00 94.19 91 THR A CA 1
ATOM 725 C C . THR A 1 91 ? 7.213 -7.224 4.132 1.00 94.19 91 THR A C 1
ATOM 727 O O . THR A 1 91 ? 7.962 -7.837 3.372 1.00 94.19 91 THR A O 1
ATOM 730 N N . HIS A 1 92 ? 6.437 -6.222 3.717 1.00 93.06 92 HIS A N 1
ATOM 731 C CA . HIS A 1 92 ? 6.433 -5.761 2.335 1.00 93.06 92 HIS A CA 1
ATOM 732 C C . HIS A 1 92 ? 7.790 -5.167 1.933 1.00 93.06 92 HIS A C 1
ATOM 734 O O . HIS A 1 92 ? 8.347 -5.563 0.911 1.00 93.06 92 HIS A O 1
ATOM 740 N N . ASN A 1 93 ? 8.364 -4.291 2.766 1.00 92.69 93 ASN A N 1
ATOM 741 C CA . ASN A 1 93 ? 9.681 -3.698 2.505 1.00 92.69 93 ASN A CA 1
ATOM 742 C C . ASN A 1 93 ? 10.779 -4.759 2.412 1.00 92.69 93 ASN A C 1
ATOM 744 O O . ASN A 1 93 ? 11.623 -4.705 1.520 1.00 92.69 93 ASN A O 1
ATOM 748 N N . ARG A 1 94 ? 10.751 -5.757 3.303 1.00 92.50 94 ARG A N 1
ATOM 749 C CA . ARG A 1 94 ? 11.689 -6.882 3.259 1.00 92.50 94 ARG A CA 1
ATOM 750 C C . ARG A 1 94 ? 11.582 -7.640 1.936 1.00 92.50 94 ARG A C 1
ATOM 752 O O . ARG A 1 94 ? 12.607 -7.896 1.314 1.00 92.50 94 ARG A O 1
ATOM 759 N N . LEU A 1 95 ? 10.366 -7.961 1.485 1.00 88.81 95 LEU A N 1
ATOM 760 C CA . LEU A 1 95 ? 10.155 -8.648 0.205 1.00 88.81 95 LEU A CA 1
ATOM 761 C C . LEU A 1 95 ? 10.595 -7.801 -0.994 1.00 88.81 95 LEU A C 1
ATOM 763 O O . LEU A 1 95 ? 11.156 -8.346 -1.940 1.00 88.81 95 LEU A O 1
ATOM 767 N N . MET A 1 96 ? 10.373 -6.486 -0.951 1.00 87.94 96 MET A N 1
ATOM 768 C CA . MET A 1 96 ? 10.857 -5.563 -1.979 1.00 87.94 96 MET A CA 1
ATOM 769 C C . MET A 1 96 ? 12.388 -5.565 -2.050 1.00 87.94 96 MET A C 1
ATOM 771 O O . MET A 1 96 ? 12.949 -5.718 -3.134 1.00 87.94 96 MET A O 1
ATOM 775 N N . ASN A 1 97 ? 13.068 -5.484 -0.905 1.00 89.44 97 ASN A N 1
ATOM 776 C CA . ASN A 1 97 ? 14.529 -5.545 -0.845 1.00 89.44 97 ASN A CA 1
ATOM 777 C C . ASN A 1 97 ? 15.065 -6.896 -1.344 1.00 89.44 97 ASN A C 1
ATOM 779 O O . ASN A 1 97 ? 15.971 -6.926 -2.173 1.00 89.44 97 ASN A O 1
ATOM 783 N N . GLU A 1 98 ? 14.466 -8.011 -0.918 1.00 87.06 98 GLU A N 1
ATOM 784 C CA . GLU A 1 98 ? 14.825 -9.351 -1.401 1.00 87.06 98 GLU A CA 1
ATOM 785 C C . GLU A 1 98 ? 14.648 -9.479 -2.922 1.00 87.06 98 GLU A C 1
ATOM 787 O O . GLU A 1 98 ? 15.511 -10.035 -3.602 1.00 87.06 98 GLU A O 1
ATOM 792 N N . ALA A 1 99 ? 13.559 -8.938 -3.475 1.00 85.12 99 ALA A N 1
ATOM 793 C CA . ALA A 1 99 ? 13.317 -8.936 -4.914 1.00 85.12 99 ALA A CA 1
ATOM 794 C C . ALA A 1 99 ? 14.341 -8.071 -5.665 1.00 85.12 99 ALA A C 1
ATOM 796 O O . ALA A 1 99 ? 14.888 -8.508 -6.676 1.00 85.12 99 ALA A O 1
ATOM 797 N N . MET A 1 100 ? 14.663 -6.879 -5.153 1.00 84.44 100 MET A N 1
ATOM 798 C CA . MET A 1 100 ? 15.698 -6.023 -5.736 1.00 84.44 100 MET A CA 1
ATOM 799 C C . MET A 1 100 ? 17.071 -6.702 -5.734 1.00 84.44 100 MET A C 1
ATOM 801 O O . MET A 1 100 ? 17.800 -6.577 -6.717 1.00 84.44 100 MET A O 1
ATOM 805 N N . GLU A 1 101 ? 17.410 -7.450 -4.679 1.00 86.12 101 GLU A N 1
ATOM 806 C CA . GLU A 1 101 ? 18.628 -8.268 -4.544 1.00 86.12 101 GLU A CA 1
ATOM 807 C C . GLU A 1 101 ? 18.630 -9.554 -5.392 1.00 86.12 101 GLU A C 1
ATOM 809 O O . GLU A 1 101 ? 19.575 -10.336 -5.308 1.00 86.12 101 GLU A O 1
ATOM 814 N N . GLY A 1 102 ? 17.597 -9.805 -6.205 1.00 75.81 102 GLY A N 1
ATOM 815 C CA . GLY A 1 102 ? 17.507 -11.021 -7.022 1.00 75.81 102 GLY A CA 1
ATOM 816 C C . GLY A 1 102 ? 17.265 -12.296 -6.206 1.00 75.81 102 GLY A C 1
ATOM 817 O O . GLY A 1 102 ? 17.422 -13.399 -6.720 1.00 75.81 102 GLY A O 1
ATOM 818 N N . LYS A 1 103 ? 16.874 -12.163 -4.933 1.00 76.75 103 LYS A N 1
ATOM 819 C CA . LYS A 1 103 ? 16.473 -13.270 -4.045 1.00 76.75 103 LYS A CA 1
ATOM 820 C C . LYS A 1 103 ? 14.961 -13.523 -4.082 1.00 76.75 103 LYS A C 1
ATOM 822 O O . LYS A 1 103 ? 14.448 -14.346 -3.320 1.00 76.75 103 LYS A O 1
ATOM 827 N N . GLY A 1 104 ? 14.242 -12.810 -4.950 1.00 63.16 104 GLY A N 1
ATOM 828 C CA . GLY A 1 104 ? 1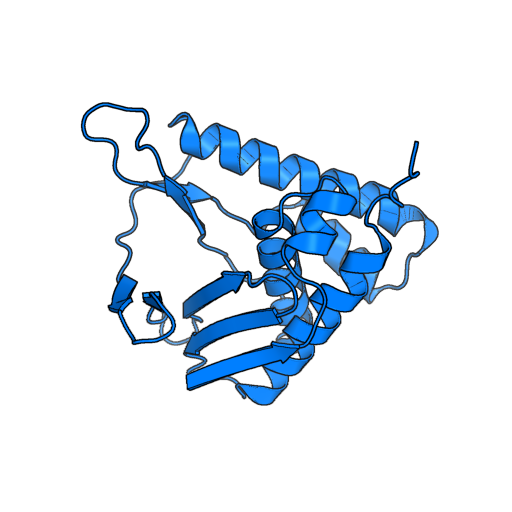2.820 -13.010 -5.197 1.00 63.16 104 GLY A CA 1
ATOM 829 C C . GLY A 1 104 ? 12.532 -14.443 -5.650 1.00 63.16 104 GLY A C 1
ATOM 830 O O . GLY A 1 104 ? 13.251 -15.020 -6.457 1.00 63.16 104 GLY A O 1
ATOM 831 N N . LYS A 1 105 ? 11.461 -15.046 -5.127 1.00 58.69 105 LYS A N 1
ATOM 832 C CA . LYS A 1 105 ? 11.047 -16.419 -5.478 1.00 58.69 105 LYS A CA 1
ATOM 833 C C . LYS A 1 105 ? 10.104 -16.459 -6.691 1.00 58.69 105 LYS A C 1
ATOM 835 O O . LYS A 1 105 ? 9.182 -17.274 -6.715 1.00 58.69 105 LYS A O 1
ATOM 840 N N . SER A 1 106 ? 10.254 -15.550 -7.659 1.00 52.53 106 SER A N 1
ATOM 841 C CA . SER A 1 106 ? 9.258 -15.358 -8.719 1.00 52.53 106 SER A CA 1
ATOM 842 C C . SER A 1 106 ? 9.737 -15.823 -10.097 1.00 52.53 106 SER A C 1
ATOM 844 O O . SER A 1 106 ? 10.758 -15.383 -10.608 1.00 52.53 106 SER A O 1
ATOM 846 N N . LEU A 1 107 ? 8.978 -16.736 -10.712 1.00 42.12 107 LEU A N 1
ATOM 847 C CA . LEU A 1 107 ? 9.139 -17.102 -12.118 1.00 42.12 107 LEU A CA 1
ATOM 848 C C . LEU A 1 107 ? 8.635 -15.954 -13.004 1.00 42.12 107 LEU A C 1
ATOM 850 O O . LEU A 1 107 ? 7.557 -15.403 -12.778 1.00 42.12 107 LEU A O 1
ATOM 854 N N . GLN A 1 108 ? 9.444 -15.622 -14.006 1.00 42.56 108 GLN A N 1
ATOM 855 C CA . GLN A 1 108 ? 9.263 -14.556 -14.991 1.00 42.56 108 GLN A CA 1
ATOM 856 C C . GLN A 1 108 ? 7.824 -14.498 -15.539 1.00 42.56 108 GLN A C 1
ATOM 858 O O . GLN A 1 108 ? 7.370 -15.413 -16.223 1.00 42.56 108 GLN A O 1
ATOM 863 N N . GLN A 1 109 ? 7.120 -13.391 -15.289 1.00 42.28 109 GLN A N 1
ATOM 864 C CA . GLN A 1 109 ? 5.878 -13.036 -15.983 1.00 42.28 109 GLN A CA 1
ATOM 865 C C . GLN A 1 109 ? 6.084 -11.718 -16.733 1.00 42.28 109 GLN A C 1
ATOM 867 O O . GLN A 1 109 ? 6.561 -10.735 -16.170 1.00 42.28 109 GLN A O 1
ATOM 872 N N . PHE A 1 110 ? 5.755 -11.716 -18.027 1.00 39.78 110 PHE A N 1
ATOM 873 C CA . PHE A 1 110 ? 5.908 -10.559 -18.906 1.00 39.78 110 PHE A CA 1
ATOM 874 C C . PHE A 1 110 ? 4.936 -9.438 -18.521 1.00 39.78 110 PHE A C 1
ATOM 876 O O . PHE A 1 110 ? 3.719 -9.591 -18.627 1.00 39.78 110 PHE A O 1
ATOM 883 N N . LEU A 1 111 ? 5.479 -8.282 -18.145 1.00 46.66 111 LEU A N 1
ATOM 884 C CA . LEU A 1 111 ? 4.721 -7.045 -17.995 1.00 46.66 111 LEU A CA 1
ATOM 885 C C . LEU A 1 111 ? 4.395 -6.450 -19.369 1.00 46.66 111 LEU A C 1
ATOM 887 O O . LEU A 1 111 ? 5.292 -6.115 -20.138 1.00 46.66 111 LEU A O 1
ATOM 891 N N . ARG A 1 112 ? 3.105 -6.265 -19.658 1.00 45.47 112 ARG A N 1
ATOM 892 C CA . ARG A 1 112 ? 2.613 -5.409 -20.751 1.00 45.47 112 ARG A CA 1
ATOM 893 C C . ARG A 1 112 ? 2.299 -4.010 -20.216 1.00 45.47 112 ARG A C 1
ATOM 895 O O . ARG A 1 112 ? 1.135 -3.625 -20.117 1.00 45.47 112 ARG A O 1
ATOM 902 N N . SER A 1 113 ? 3.334 -3.281 -19.808 1.00 57.53 113 SER A N 1
ATOM 903 C CA . SER A 1 113 ? 3.228 -1.868 -19.434 1.00 57.53 113 SER A CA 1
ATOM 904 C C . SER A 1 113 ? 3.651 -0.971 -20.599 1.00 57.53 113 SER A C 1
ATOM 906 O O . SER A 1 113 ? 4.568 -1.297 -21.352 1.00 57.53 113 SER A O 1
ATOM 908 N N . PHE A 1 114 ? 2.971 0.164 -20.756 1.00 49.22 114 PHE A N 1
ATOM 909 C CA . PHE A 1 114 ? 3.377 1.246 -21.652 1.00 49.22 114 PHE A CA 1
ATOM 910 C C . PHE A 1 114 ? 3.613 2.510 -20.824 1.00 49.22 114 PHE A C 1
ATOM 912 O O . PHE A 1 114 ? 2.861 2.785 -19.887 1.00 49.22 114 PHE A O 1
ATOM 919 N N . VAL A 1 115 ? 4.650 3.273 -21.166 1.00 57.00 115 VAL A N 1
ATOM 920 C CA . VAL A 1 115 ? 4.944 4.583 -20.573 1.00 57.00 115 VAL A CA 1
ATOM 921 C C . VAL A 1 115 ? 4.897 5.619 -21.690 1.00 57.00 115 VAL A C 1
ATOM 923 O O . VAL A 1 115 ? 5.618 5.500 -22.676 1.00 57.00 115 VAL A O 1
ATOM 926 N N . GLY A 1 116 ? 4.028 6.612 -21.532 1.00 55.47 116 GLY A N 1
ATOM 927 C CA . GLY A 1 116 ? 3.929 7.801 -22.368 1.00 55.47 116 GLY A CA 1
ATOM 928 C C . GLY A 1 116 ? 4.423 9.044 -21.629 1.00 55.47 116 GLY A C 1
ATOM 929 O O . GLY A 1 116 ? 4.616 9.040 -20.411 1.00 55.47 116 GLY A O 1
ATOM 930 N N . TYR A 1 117 ? 4.624 10.124 -22.377 1.00 55.47 117 TYR A N 1
ATOM 931 C CA . TYR A 1 117 ? 5.024 11.428 -21.854 1.00 55.47 117 TYR A CA 1
ATOM 932 C C . TYR A 1 117 ? 4.008 12.477 -22.302 1.00 55.47 117 TYR A C 1
ATOM 934 O O . TYR A 1 117 ? 3.556 12.441 -23.444 1.00 55.47 117 TYR A O 1
ATOM 942 N N . ASP A 1 118 ? 3.657 13.384 -21.398 1.00 54.00 118 ASP A N 1
ATOM 943 C CA . ASP A 1 118 ? 2.824 14.558 -21.655 1.00 54.00 118 ASP A CA 1
ATOM 944 C C . ASP A 1 118 ? 3.498 15.816 -21.074 1.00 54.00 118 ASP A C 1
ATOM 946 O O . ASP A 1 118 ? 4.524 15.721 -20.389 1.00 54.00 118 ASP A O 1
ATOM 950 N N . ILE A 1 119 ? 2.918 16.993 -21.312 1.00 55.16 119 ILE A N 1
ATOM 951 C CA . ILE A 1 119 ? 3.396 18.295 -20.811 1.00 55.16 119 ILE A CA 1
ATOM 952 C C . ILE A 1 119 ? 3.517 18.351 -19.275 1.00 55.16 119 ILE A C 1
ATOM 954 O O . ILE A 1 119 ? 4.382 19.051 -18.756 1.00 55.16 119 ILE A O 1
ATOM 958 N N . ASP A 1 120 ? 2.733 17.539 -18.555 1.00 58.22 120 ASP A N 1
ATOM 959 C CA . ASP A 1 120 ? 2.759 17.394 -17.088 1.00 58.22 120 ASP A CA 1
ATOM 960 C C . ASP A 1 120 ? 3.646 16.219 -16.588 1.00 58.22 120 ASP A C 1
ATOM 962 O O . ASP A 1 120 ? 3.643 15.835 -15.402 1.00 58.22 120 ASP A O 1
ATOM 966 N N . GLY A 1 121 ? 4.427 15.618 -17.493 1.00 64.69 121 GLY A N 1
ATOM 967 C CA . GLY A 1 121 ? 5.379 14.535 -17.240 1.00 64.69 121 GLY A CA 1
ATOM 968 C C . GLY A 1 121 ? 4.926 13.165 -17.755 1.00 64.69 121 GLY A C 1
ATOM 969 O O . GLY A 1 121 ? 4.036 13.048 -18.589 1.00 64.69 121 GLY A O 1
ATOM 970 N N . SER A 1 122 ? 5.556 12.090 -17.270 1.00 62.88 122 SER A N 1
ATOM 971 C CA . SER A 1 122 ? 5.224 10.728 -17.703 1.00 62.88 122 SER A CA 1
ATOM 972 C C . SER A 1 122 ? 3.900 10.222 -17.121 1.00 62.88 122 SER A C 1
ATOM 974 O O . SER A 1 122 ? 3.599 10.429 -15.937 1.00 62.88 122 SER A O 1
ATOM 976 N N . TYR A 1 123 ? 3.136 9.519 -17.954 1.00 68.75 123 TYR A N 1
ATOM 977 C CA . TYR A 1 123 ? 1.993 8.701 -17.562 1.00 68.75 123 TYR A CA 1
ATOM 978 C C . TYR A 1 123 ? 2.231 7.267 -18.026 1.00 68.75 123 TYR A C 1
ATOM 980 O O . TYR A 1 123 ? 2.866 7.018 -19.046 1.00 68.75 123 TYR A O 1
ATOM 988 N N . GLY A 1 124 ? 1.751 6.303 -17.257 1.00 69.06 124 GLY A N 1
ATOM 989 C CA . GLY A 1 124 ? 1.874 4.893 -17.590 1.00 69.06 124 GLY A CA 1
ATOM 990 C C . GLY A 1 124 ? 0.511 4.239 -17.600 1.00 69.06 124 GLY A C 1
ATOM 991 O O . GLY A 1 124 ? -0.422 4.699 -16.942 1.00 69.06 124 GLY A O 1
ATOM 992 N N . TYR A 1 125 ? 0.399 3.158 -18.352 1.00 68.25 125 TYR A N 1
ATOM 993 C CA . TYR A 1 125 ? -0.784 2.324 -18.345 1.00 68.25 125 TYR A CA 1
ATOM 994 C C . TYR A 1 125 ? -0.388 0.859 -18.392 1.00 68.25 125 TYR A C 1
ATOM 996 O O . TYR A 1 125 ? 0.570 0.467 -19.065 1.00 68.25 125 TYR A O 1
ATOM 1004 N N . VAL A 1 126 ? -1.149 0.050 -17.668 1.00 72.12 126 VAL A N 1
ATOM 1005 C CA . VAL A 1 126 ? -1.001 -1.398 -17.655 1.00 72.12 126 VAL A CA 1
ATOM 1006 C C . VAL A 1 126 ? -2.378 -1.977 -17.919 1.00 72.12 126 VAL A C 1
ATOM 1008 O O . VAL A 1 126 ? -3.336 -1.645 -17.223 1.00 72.12 126 VAL A O 1
ATOM 1011 N N . SER A 1 127 ? -2.489 -2.817 -18.944 1.00 71.88 127 SER A N 1
ATOM 1012 C CA . SER A 1 127 ? -3.703 -3.602 -19.157 1.00 71.88 127 SER A CA 1
ATOM 1013 C C . SER A 1 127 ? -3.777 -4.719 -18.115 1.00 71.88 127 SER A C 1
ATOM 1015 O O . SER A 1 127 ? -2.734 -5.241 -17.711 1.00 71.88 127 SER A O 1
ATOM 1017 N N . PRO A 1 128 ? -4.980 -5.124 -17.683 1.00 75.38 128 PRO A N 1
ATOM 1018 C CA . PRO A 1 128 ? -5.116 -6.261 -16.789 1.00 75.38 128 PRO A CA 1
ATOM 1019 C C . PRO A 1 128 ? -4.562 -7.523 -17.460 1.00 75.38 128 PRO A C 1
ATOM 1021 O O . PRO A 1 128 ? -4.752 -7.741 -18.657 1.00 75.38 128 PRO A O 1
ATOM 1024 N N . MET A 1 129 ? -3.855 -8.344 -16.682 1.00 76.44 129 MET A N 1
ATOM 1025 C CA . MET A 1 129 ? -3.219 -9.571 -17.185 1.00 76.44 129 MET A CA 1
ATOM 1026 C C . MET A 1 129 ? -4.196 -10.753 -17.282 1.00 76.44 129 MET A C 1
ATOM 1028 O O . MET A 1 129 ? -3.871 -11.763 -17.898 1.00 76.44 129 MET A O 1
ATOM 1032 N N . CYS A 1 130 ? -5.384 -10.625 -16.691 1.00 74.56 130 CYS A N 1
ATOM 1033 C CA . CYS A 1 130 ? -6.489 -11.574 -16.785 1.00 74.56 130 CYS A CA 1
ATOM 1034 C C . CYS A 1 130 ? -7.796 -10.837 -17.106 1.00 74.56 130 CYS A C 1
ATOM 1036 O O . CYS A 1 130 ? -7.896 -9.620 -16.928 1.00 74.56 130 CYS A O 1
ATOM 1038 N N . GLU A 1 131 ? -8.794 -11.562 -17.613 1.00 72.06 131 GLU A N 1
ATOM 1039 C CA . GLU A 1 131 ? -10.072 -10.973 -18.036 1.00 72.06 131 GLU A CA 1
ATOM 1040 C C . GLU A 1 131 ? -10.820 -10.273 -16.896 1.00 72.06 131 GLU A C 1
ATOM 1042 O O . GLU A 1 131 ? -11.500 -9.275 -17.137 1.00 72.06 131 GLU A O 1
ATOM 1047 N N . ASP A 1 132 ? -10.638 -10.764 -15.672 1.00 75.44 132 ASP A N 1
ATOM 1048 C CA . ASP A 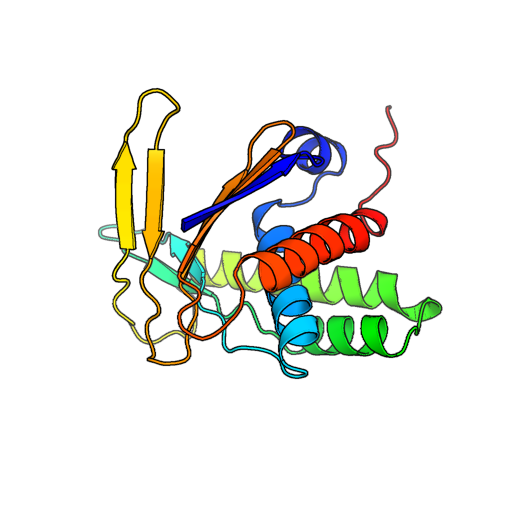1 132 ? -11.185 -10.249 -14.419 1.00 75.44 132 ASP A CA 1
ATOM 1049 C C . ASP A 1 132 ? -10.180 -9.427 -13.595 1.00 75.44 132 ASP A C 1
ATOM 1051 O O . ASP A 1 132 ? -10.414 -9.120 -12.426 1.00 75.44 132 ASP A O 1
ATOM 1055 N N . GLY A 1 133 ? -9.053 -9.065 -14.204 1.00 73.94 133 GLY A N 1
ATOM 1056 C CA . GLY A 1 133 ? -7.966 -8.366 -13.541 1.00 73.94 133 GLY A CA 1
ATOM 1057 C C . GLY A 1 133 ? -8.095 -6.850 -13.555 1.00 73.94 133 GLY A C 1
ATOM 1058 O O . GLY A 1 133 ? -8.901 -6.247 -14.268 1.00 73.94 133 GLY A O 1
ATOM 1059 N N . TYR A 1 134 ? -7.175 -6.233 -12.819 1.00 80.56 134 TYR A N 1
ATOM 1060 C CA . TYR A 1 134 ? -6.952 -4.794 -12.808 1.00 80.56 134 TYR A CA 1
ATOM 1061 C C . TYR A 1 134 ? -5.519 -4.506 -13.219 1.00 80.56 134 TYR A C 1
ATOM 1063 O O . TYR A 1 134 ? -4.598 -5.230 -12.842 1.00 80.56 134 TYR A O 1
ATOM 1071 N N . GLY A 1 135 ? -5.331 -3.443 -13.990 1.00 81.00 135 GLY A N 1
ATOM 1072 C CA . GLY A 1 135 ? -4.010 -2.901 -14.267 1.00 81.00 135 GLY A CA 1
ATOM 1073 C C . GLY A 1 135 ? -3.939 -1.495 -13.708 1.00 81.00 135 GLY A C 1
ATOM 1074 O O . GLY A 1 135 ? -4.683 -0.632 -14.161 1.00 81.00 135 GLY A O 1
ATOM 1075 N N . ALA A 1 136 ? -3.079 -1.282 -12.713 1.00 80.38 136 ALA A N 1
ATOM 1076 C CA . ALA A 1 136 ? -2.933 -0.004 -12.034 1.00 80.38 136 ALA A CA 1
ATOM 1077 C C . ALA A 1 136 ? -1.509 0.529 -12.206 1.00 80.38 136 ALA A C 1
ATOM 1079 O O . ALA A 1 136 ? -0.533 -0.135 -11.868 1.00 80.38 136 ALA A O 1
ATOM 1080 N N . PHE A 1 137 ? -1.408 1.753 -12.706 1.00 84.00 137 PHE A N 1
ATOM 1081 C CA . PHE A 1 137 ? -0.203 2.566 -12.691 1.00 84.00 137 PHE A CA 1
ATOM 1082 C C . PHE A 1 137 ? -0.483 3.798 -11.836 1.00 84.00 137 PHE A C 1
ATOM 1084 O O . PHE A 1 137 ? -1.567 4.374 -11.922 1.00 84.00 137 PHE A O 1
ATOM 1091 N N . TYR A 1 138 ? 0.457 4.223 -11.001 1.00 86.25 138 TYR A N 1
ATOM 1092 C CA . TYR A 1 138 ? 0.237 5.371 -10.127 1.00 86.25 138 TYR A CA 1
ATOM 1093 C C . TYR A 1 138 ? 1.440 6.306 -10.096 1.00 86.25 138 TYR A C 1
ATOM 1095 O O . TYR A 1 138 ? 2.583 5.904 -10.299 1.00 86.25 138 TYR A O 1
ATOM 1103 N N . LYS A 1 139 ? 1.163 7.584 -9.835 1.00 85.94 139 LYS A N 1
ATOM 1104 C CA . LYS A 1 139 ? 2.163 8.632 -9.632 1.00 85.94 139 LYS A CA 1
ATOM 1105 C C . LYS A 1 139 ? 1.871 9.346 -8.320 1.00 85.94 139 LYS A C 1
ATOM 1107 O O . LYS A 1 139 ? 0.756 9.822 -8.094 1.00 85.94 139 LYS A O 1
ATOM 1112 N N . ILE A 1 140 ? 2.894 9.439 -7.476 1.00 87.44 140 ILE A N 1
ATOM 1113 C CA . ILE A 1 140 ? 2.840 10.149 -6.198 1.00 87.44 140 ILE A CA 1
ATOM 1114 C C . ILE A 1 140 ? 3.302 11.588 -6.432 1.00 87.44 140 ILE A C 1
ATOM 1116 O O . ILE A 1 140 ? 4.477 11.836 -6.703 1.00 87.44 140 ILE A O 1
ATOM 1120 N N . GLY A 1 141 ? 2.377 12.543 -6.361 1.00 85.44 141 GLY A N 1
ATOM 1121 C CA . GLY A 1 141 ? 2.691 13.971 -6.362 1.00 85.44 141 GLY A CA 1
ATOM 1122 C C . GLY A 1 141 ? 3.032 14.491 -4.958 1.00 85.44 141 GLY A C 1
ATOM 1123 O O . GLY A 1 141 ? 2.951 13.739 -3.986 1.00 85.44 141 GLY A O 1
ATOM 1124 N N . PRO A 1 142 ? 3.387 15.782 -4.813 1.00 83.25 142 PRO A N 1
ATOM 1125 C CA . PRO A 1 142 ? 3.648 16.393 -3.505 1.00 83.25 142 PRO A CA 1
ATOM 1126 C C . PRO A 1 142 ? 2.434 16.318 -2.569 1.00 83.25 142 PRO A C 1
ATOM 1128 O O . PRO A 1 142 ? 2.575 15.858 -1.440 1.00 83.25 142 PRO A O 1
ATOM 1131 N N . ASN A 1 143 ? 1.253 16.664 -3.101 1.00 84.31 143 ASN A N 1
ATOM 1132 C CA . ASN A 1 143 ? -0.038 16.742 -2.400 1.00 84.31 143 ASN A CA 1
ATOM 1133 C C . ASN A 1 143 ? -1.191 16.152 -3.238 1.00 84.31 143 ASN A C 1
ATOM 1135 O O . ASN A 1 143 ? -2.308 16.663 -3.256 1.00 84.31 143 ASN A O 1
ATOM 1139 N N . ARG A 1 144 ? -0.899 15.118 -4.036 1.00 82.00 144 ARG A N 1
ATOM 1140 C CA . ARG A 1 144 ? -1.911 14.407 -4.831 1.00 82.00 144 ARG A CA 1
ATOM 1141 C C . ARG A 1 144 ? -1.456 13.008 -5.205 1.00 82.00 144 ARG A C 1
ATOM 1143 O O . ARG A 1 144 ? -0.259 12.777 -5.388 1.00 82.00 144 ARG A O 1
ATOM 1150 N N . TYR A 1 145 ? -2.420 12.129 -5.447 1.00 81.81 145 TYR A N 1
ATOM 1151 C CA . TYR A 1 145 ? -2.200 10.850 -6.117 1.00 81.81 145 TYR A CA 1
ATOM 1152 C C . TYR A 1 145 ? -2.899 10.845 -7.463 1.00 81.81 145 TYR A C 1
ATOM 1154 O O . TYR A 1 145 ? -4.036 11.306 -7.586 1.00 81.81 145 TYR A O 1
ATOM 1162 N N . VAL A 1 146 ? -2.231 10.283 -8.465 1.00 81.94 146 VAL A N 1
ATOM 1163 C CA . VAL A 1 146 ? -2.850 10.023 -9.763 1.00 81.94 146 VAL A CA 1
ATOM 1164 C C . VAL A 1 146 ? -2.755 8.536 -10.045 1.00 81.94 146 VAL A C 1
ATOM 1166 O O . VAL A 1 146 ? -1.652 8.008 -10.166 1.00 81.94 146 VAL A O 1
ATOM 1169 N N . PHE A 1 147 ? -3.906 7.878 -10.141 1.00 81.62 147 PHE A N 1
ATOM 1170 C CA . PHE A 1 147 ? -4.030 6.485 -10.545 1.00 81.62 147 PHE A CA 1
ATOM 1171 C C . PHE A 1 147 ? -4.511 6.429 -11.994 1.00 81.62 147 PHE A C 1
ATOM 1173 O O . PHE A 1 147 ? -5.574 6.937 -12.344 1.00 81.62 147 PHE A O 1
ATOM 1180 N N . TYR A 1 148 ? -3.734 5.783 -12.844 1.00 78.81 148 TYR A N 1
ATOM 1181 C CA . TYR A 1 148 ? -4.088 5.434 -14.210 1.00 78.81 148 TYR A CA 1
ATOM 1182 C C . TYR A 1 148 ? -4.418 3.953 -14.208 1.00 78.81 148 TYR A C 1
ATOM 1184 O O . TYR A 1 148 ? -3.549 3.123 -13.945 1.00 78.81 148 TYR A O 1
ATOM 1192 N N . SER A 1 149 ? -5.680 3.606 -14.433 1.00 73.00 149 SER A N 1
ATOM 1193 C CA . SER A 1 149 ? -6.079 2.213 -14.298 1.00 73.00 149 SER A CA 1
ATOM 1194 C C . SER A 1 149 ? -7.185 1.818 -15.257 1.00 73.00 149 SER A C 1
ATOM 1196 O O . SER A 1 149 ? -7.989 2.633 -15.726 1.00 73.00 149 SER A O 1
ATOM 1198 N N . TYR A 1 150 ? -7.199 0.528 -15.553 1.00 67.44 150 TYR A N 1
ATOM 1199 C CA . TYR A 1 150 ? -8.265 -0.130 -16.278 1.00 67.44 150 TYR A CA 1
ATOM 1200 C C . TYR A 1 150 ? -8.963 -1.120 -15.368 1.00 67.44 150 TYR A C 1
ATOM 1202 O O . TYR A 1 150 ? -8.383 -2.124 -14.954 1.00 67.44 150 TYR A O 1
ATOM 1210 N N . PHE A 1 151 ? -10.227 -0.829 -15.088 1.00 67.00 151 PHE A N 1
ATOM 1211 C CA . PHE A 1 151 ? -11.109 -1.686 -14.315 1.00 67.00 151 PHE A CA 1
ATOM 1212 C C . PHE A 1 151 ? -12.174 -2.210 -15.280 1.00 67.00 151 PHE A C 1
ATOM 1214 O O . PHE A 1 151 ? -13.160 -1.532 -15.545 1.00 67.00 151 PHE A O 1
ATOM 1221 N N . LYS A 1 152 ? -11.936 -3.384 -15.882 1.00 64.00 152 LYS A N 1
ATOM 1222 C CA . LYS A 1 152 ? -12.823 -3.929 -16.928 1.00 64.00 152 LYS A CA 1
ATOM 1223 C C . LYS A 1 152 ? -14.192 -4.339 -16.371 1.00 64.00 152 LYS A C 1
ATOM 1225 O O . LYS A 1 152 ? -15.194 -4.191 -17.059 1.00 64.00 152 LYS A O 1
ATOM 1230 N N . LEU A 1 153 ? -14.221 -4.846 -15.137 1.00 63.31 153 LEU A N 1
ATOM 1231 C CA . LEU A 1 153 ? -15.411 -5.437 -14.510 1.00 63.31 153 LEU A CA 1
ATOM 1232 C C . LEU A 1 153 ? -15.976 -4.625 -13.336 1.00 63.31 153 LEU A C 1
ATOM 1234 O O . LEU A 1 153 ? -16.901 -5.078 -12.668 1.00 63.31 153 LEU A O 1
ATOM 1238 N N . THR A 1 154 ? -15.416 -3.461 -13.008 1.00 67.06 154 THR A N 1
ATOM 1239 C CA . THR A 1 154 ? -15.796 -2.730 -11.786 1.00 67.06 154 THR A CA 1
ATOM 1240 C C . THR A 1 154 ? -15.847 -1.244 -12.022 1.00 67.06 154 THR A C 1
ATOM 1242 O O . THR A 1 154 ? -15.030 -0.700 -12.762 1.00 67.06 154 THR A O 1
ATOM 1245 N N . ASP A 1 155 ? -16.802 -0.595 -11.359 1.00 79.94 155 ASP A N 1
ATOM 1246 C CA . ASP A 1 155 ? -16.951 0.848 -11.412 1.00 79.94 155 ASP A CA 1
ATOM 1247 C C . ASP A 1 155 ? -15.675 1.534 -10.899 1.00 79.94 155 ASP A C 1
ATOM 1249 O O . ASP A 1 155 ? -15.281 1.424 -9.733 1.00 79.94 155 ASP A O 1
ATOM 1253 N N . LEU A 1 156 ? -15.044 2.278 -11.806 1.00 77.94 156 LEU A N 1
ATOM 1254 C CA . LEU A 1 156 ? -13.885 3.126 -11.554 1.00 77.94 156 LEU A CA 1
ATOM 1255 C C . LEU A 1 156 ? -14.096 4.084 -10.384 1.00 77.94 156 LEU A C 1
ATOM 1257 O O . LEU A 1 156 ? -13.159 4.331 -9.625 1.00 77.94 156 LEU A O 1
ATOM 1261 N N . ARG A 1 157 ? -15.311 4.618 -10.220 1.00 82.25 157 ARG A N 1
ATOM 1262 C CA . ARG A 1 157 ? -15.640 5.527 -9.118 1.00 82.25 157 ARG A CA 1
ATOM 1263 C C . ARG A 1 157 ? -15.666 4.789 -7.791 1.00 82.25 157 ARG A C 1
ATOM 1265 O O . ARG A 1 157 ? -15.109 5.287 -6.818 1.00 82.25 157 ARG A O 1
ATOM 1272 N N . GLN A 1 158 ? -16.270 3.602 -7.750 1.00 86.62 158 GLN A N 1
ATOM 1273 C CA . GLN A 1 158 ? -16.339 2.797 -6.531 1.00 86.62 158 GLN A CA 1
ATOM 1274 C C . GLN A 1 158 ? -14.940 2.391 -6.064 1.00 86.62 158 GLN A C 1
ATOM 1276 O O . GLN A 1 158 ? -14.578 2.647 -4.914 1.00 86.62 158 GLN A O 1
ATOM 1281 N N . MET A 1 159 ? -14.133 1.819 -6.963 1.00 86.19 159 MET A N 1
ATOM 1282 C CA . MET A 1 159 ? -12.762 1.438 -6.629 1.00 86.19 159 MET A CA 1
ATOM 1283 C C . MET A 1 159 ? -11.926 2.667 -6.263 1.00 86.19 159 MET A C 1
ATOM 1285 O O . MET A 1 159 ? -11.181 2.641 -5.288 1.00 86.19 159 MET A O 1
ATOM 1289 N N . GLY A 1 160 ? -12.097 3.774 -6.987 1.00 87.81 160 GLY A N 1
ATOM 1290 C CA . GLY A 1 160 ? -11.445 5.034 -6.669 1.00 87.81 160 GLY A CA 1
ATOM 1291 C C . GLY A 1 160 ? -11.753 5.534 -5.252 1.00 87.81 160 GLY A C 1
ATOM 1292 O O . GLY A 1 160 ? -10.837 5.849 -4.494 1.00 87.81 160 GLY A O 1
ATOM 1293 N N . ASN A 1 161 ? -13.027 5.539 -4.858 1.00 90.31 161 ASN A N 1
ATOM 1294 C CA . ASN A 1 161 ? -13.447 5.928 -3.511 1.00 90.31 161 ASN A CA 1
ATOM 1295 C C . ASN A 1 161 ? -12.862 5.003 -2.437 1.00 90.31 161 ASN A C 1
ATOM 1297 O O . ASN A 1 161 ? -12.418 5.478 -1.393 1.00 90.31 161 ASN A O 1
ATOM 1301 N N . ASN A 1 162 ? -12.814 3.695 -2.703 1.00 92.38 162 ASN A N 1
ATOM 1302 C CA . ASN A 1 162 ? -12.197 2.733 -1.794 1.00 92.38 162 ASN A CA 1
ATOM 1303 C C . ASN A 1 162 ? -10.682 2.951 -1.668 1.00 92.38 162 ASN A C 1
ATOM 1305 O O . ASN A 1 162 ? -10.175 2.914 -0.552 1.00 92.38 162 ASN A O 1
ATOM 1309 N N . ILE A 1 163 ? -9.970 3.255 -2.760 1.00 91.38 163 ILE A N 1
ATOM 1310 C CA . ILE A 1 163 ? -8.540 3.612 -2.724 1.00 91.38 163 ILE A CA 1
ATOM 1311 C C . ILE A 1 163 ? -8.322 4.873 -1.887 1.00 91.38 163 ILE A C 1
ATOM 1313 O O . ILE A 1 163 ? -7.460 4.876 -1.006 1.00 91.38 163 ILE A O 1
ATOM 1317 N N . LYS A 1 164 ? -9.116 5.926 -2.125 1.00 91.62 164 LYS A N 1
ATOM 1318 C CA . LYS A 1 164 ? -9.041 7.178 -1.360 1.00 91.62 164 LYS A CA 1
ATOM 1319 C C . LYS A 1 164 ? -9.225 6.915 0.137 1.00 91.62 164 LYS A C 1
ATOM 1321 O O . LYS A 1 164 ? -8.368 7.297 0.931 1.00 91.62 164 LYS A O 1
ATOM 1326 N N . TRP A 1 165 ? -10.291 6.199 0.498 1.00 94.00 165 TRP A N 1
ATOM 1327 C CA . TRP A 1 165 ? -10.577 5.829 1.882 1.00 94.00 165 TRP A CA 1
ATOM 1328 C C . TRP A 1 165 ? -9.440 5.009 2.501 1.00 94.00 165 TRP A C 1
ATOM 1330 O O . TRP A 1 165 ? -9.023 5.279 3.623 1.00 94.00 165 TRP A O 1
ATOM 1340 N N . SER A 1 166 ? -8.895 4.029 1.774 1.00 94.62 166 SER A N 1
ATOM 1341 C CA . SER A 1 166 ? -7.799 3.190 2.267 1.00 94.62 166 SER A CA 1
ATOM 1342 C C . SER A 1 166 ? -6.525 3.992 2.528 1.00 94.62 166 SER A C 1
ATOM 1344 O O . SER A 1 166 ? -5.871 3.766 3.544 1.00 94.62 166 SER A O 1
ATOM 1346 N N . LEU A 1 167 ? -6.183 4.949 1.662 1.00 92.81 167 LEU A N 1
ATOM 1347 C CA . LEU A 1 167 ? -5.036 5.838 1.869 1.00 92.81 167 LEU A CA 1
ATOM 1348 C C . LEU A 1 167 ? -5.226 6.731 3.100 1.00 92.81 167 LEU A C 1
ATOM 1350 O O . LEU A 1 167 ? -4.318 6.843 3.923 1.00 92.81 167 LEU A O 1
ATOM 1354 N N . GLU A 1 168 ? -6.404 7.339 3.254 1.00 93.00 168 GLU A N 1
ATOM 1355 C CA . GLU A 1 168 ? -6.744 8.154 4.426 1.00 93.00 168 GLU A CA 1
ATOM 1356 C C . GLU A 1 168 ? -6.682 7.330 5.714 1.00 93.00 168 GLU A C 1
ATOM 1358 O O . GLU A 1 168 ? -6.015 7.736 6.669 1.00 93.00 168 GLU A O 1
ATOM 1363 N N . TYR A 1 169 ? -7.299 6.146 5.712 1.00 94.31 169 TYR A N 1
ATOM 1364 C CA . TYR A 1 169 ? -7.342 5.248 6.859 1.00 94.31 169 TYR A CA 1
ATOM 1365 C C . TYR A 1 169 ? -5.942 4.799 7.281 1.00 94.31 169 TYR A C 1
ATOM 1367 O O . TYR A 1 169 ? -5.581 4.919 8.447 1.00 94.31 169 TYR A O 1
ATOM 1375 N N . LEU A 1 170 ? -5.103 4.341 6.343 1.00 94.19 170 LEU A N 1
ATOM 1376 C CA . LEU A 1 170 ? -3.738 3.913 6.671 1.00 94.19 170 LEU A CA 1
ATOM 1377 C C . LEU A 1 170 ? -2.864 5.069 7.180 1.00 94.19 170 LEU A C 1
ATOM 1379 O O . LEU A 1 170 ? -1.941 4.848 7.964 1.00 94.19 170 LEU A O 1
ATOM 1383 N N . SER A 1 171 ? -3.179 6.308 6.795 1.00 92.00 171 SER A N 1
ATOM 1384 C CA . SER A 1 171 ? -2.426 7.489 7.223 1.00 92.00 171 SER A CA 1
ATOM 1385 C C . SER A 1 171 ? -2.481 7.760 8.730 1.00 92.00 171 SER A C 1
ATOM 1387 O O . SER A 1 171 ? -1.613 8.462 9.251 1.00 92.00 171 SER A O 1
ATOM 1389 N N . GL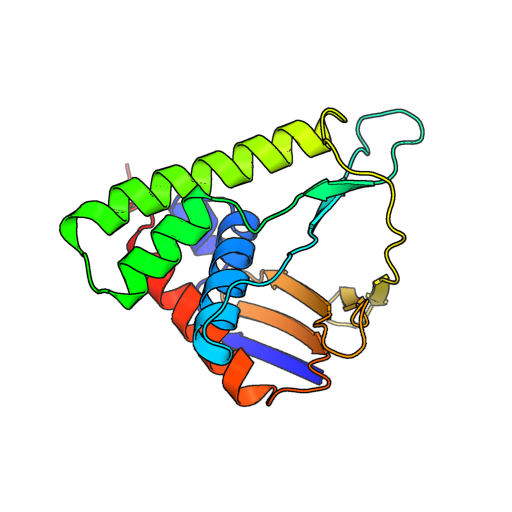N A 1 172 ? -3.454 7.180 9.444 1.00 92.44 172 GLN A N 1
ATOM 1390 C CA . GLN A 1 172 ? -3.555 7.272 10.904 1.00 92.44 172 GLN A CA 1
ATOM 1391 C C . GLN A 1 172 ? -2.440 6.497 11.628 1.00 92.44 172 GLN A C 1
ATOM 1393 O O . GLN A 1 172 ? -2.134 6.774 12.786 1.00 92.44 172 GLN A O 1
ATOM 1398 N N . PHE A 1 173 ? -1.823 5.520 10.955 1.00 92.56 173 PHE A N 1
ATOM 1399 C CA . PHE A 1 173 ? -0.752 4.708 11.531 1.00 92.56 173 PHE A CA 1
ATOM 1400 C C . PHE A 1 173 ? 0.631 5.321 11.336 1.00 92.56 173 PHE A C 1
ATOM 1402 O O . PHE A 1 173 ? 1.598 4.845 11.936 1.00 92.56 173 PHE A O 1
ATOM 1409 N N . PHE A 1 174 ? 0.741 6.377 10.527 1.00 91.38 174 PHE A N 1
ATOM 1410 C CA . PHE A 1 174 ? 2.024 7.009 10.266 1.00 91.38 174 PHE A CA 1
ATOM 1411 C C . PHE A 1 174 ? 2.615 7.565 11.564 1.00 91.38 174 PHE A C 1
ATOM 1413 O O . PHE A 1 174 ? 1.883 8.115 12.394 1.00 91.38 174 PHE A O 1
ATOM 1420 N N . PRO A 1 175 ? 3.937 7.449 11.761 1.00 85.50 175 PRO A N 1
ATOM 1421 C CA . PRO A 1 175 ? 4.600 8.127 12.859 1.00 85.50 175 PRO A CA 1
ATOM 1422 C C . PRO A 1 175 ? 4.299 9.629 12.810 1.00 85.50 175 PRO A C 1
ATOM 1424 O O . PRO A 1 175 ? 4.375 10.262 11.749 1.00 85.50 175 PRO A O 1
ATOM 1427 N N . ILE A 1 176 ? 3.960 10.197 13.969 1.00 75.31 176 ILE A N 1
ATOM 1428 C CA . ILE A 1 176 ? 3.884 11.646 14.134 1.00 75.31 176 ILE A CA 1
ATOM 1429 C C . ILE A 1 176 ? 5.318 12.155 14.021 1.00 75.31 176 ILE A C 1
ATOM 1431 O O . ILE A 1 176 ? 6.193 11.724 14.770 1.00 75.31 176 ILE A O 1
ATOM 1435 N N . SER A 1 177 ? 5.568 13.042 13.060 1.00 60.25 177 SER A N 1
ATOM 1436 C CA . SER A 1 177 ? 6.862 13.704 12.940 1.00 60.25 177 SER A CA 1
ATOM 1437 C C . SER A 1 177 ? 7.034 14.615 14.155 1.00 60.25 177 SER A C 1
ATOM 1439 O O . SER A 1 177 ? 6.439 15.691 14.221 1.00 60.25 177 SER A O 1
ATOM 1441 N N . SER A 1 178 ? 7.797 14.170 15.153 1.00 49.38 178 SER A N 1
ATOM 1442 C CA . SER A 1 178 ? 8.326 15.064 16.175 1.00 49.38 178 SER A CA 1
ATOM 1443 C C . SER A 1 178 ? 9.301 15.995 15.461 1.00 49.38 178 SER A C 1
ATOM 1445 O O . SER A 1 178 ? 10.401 15.573 15.100 1.00 49.38 178 SER A O 1
ATOM 1447 N N . ARG A 1 179 ? 8.883 17.236 15.194 1.00 43.81 179 ARG A N 1
ATOM 1448 C CA . ARG A 1 179 ? 9.833 18.298 14.854 1.00 43.81 179 ARG A CA 1
ATOM 1449 C C . ARG A 1 179 ? 10.808 18.398 16.031 1.00 43.81 179 ARG A C 1
ATOM 1451 O O . ARG A 1 179 ? 10.383 18.766 17.123 1.00 43.81 179 ARG A O 1
ATOM 1458 N N . VAL A 1 180 ? 12.055 17.994 15.810 1.00 37.78 180 VAL A N 1
ATOM 1459 C CA . VAL A 1 180 ? 13.209 18.408 16.616 1.00 37.78 180 VAL A CA 1
ATOM 1460 C C . VAL A 1 180 ? 13.940 19.445 15.788 1.00 37.78 180 VAL A C 1
ATOM 1462 O O . VAL A 1 180 ? 14.122 19.166 14.579 1.00 37.78 180 VAL A O 1
#

Sequence (180 aa):
MSVSFELFGNERFKASKVYGDTIIQMALQLAFYRTHGKLAPAYETASTRQFFHGRTETVRSCTAPLAKLVRLIVDDHKDVLRSAFVEAYETHNRLMNEAMEGKGKSLQQFLRSFVGYDIDGSYGYVSPMCEDGYGAFYKIGPNRYVFYSYFKLTDLRQMGNNIKWSLEYLSQFFPISSRV

Organism: Toxocara canis (NCBI:txid6265)

pLDDT: mean 81.57, std 13.82, range [37.78, 96.38]

Radius of gyration: 16.31 Å; chains: 1; bounding box: 42×36×42 Å

InterPro domains:
  IPR000542 Acyltransferase ChoActase/COT/CPT [PTHR22589] (3-104)
  IPR023213 Chloramphenicol acetyltransferase-like domain superfamily [G3DSA:3.30.559.10] (1-177)
  IPR039551 Choline/Carnitine o-acyltransferase, domain 1 and 2 [PF00755] (3-104)

Secondary structure (DSSP, 8-state):
-EEEEES--HHHHHHTT--HHHHHHHHHHHHHHHHHSS-----EEEE-TTSTT--EEEE----HHHHHHHHHHHTT-TTTHHHHHHHHHHHHHHHHHHHHTT----------EEEEEETTEEEEEE--SSTT-EEEEEEE-SSEEEEEEEESSS-HHHHHHHHHHHHHHHGGGSPP----

Foldseek 3Di:
DKDKDQAAFPQLCVLLVHDPVLLLLLLLQLLVCVFPVDGDQDWDWAFLVVDDVTDTFTQRLPDPLSVVLSVCVVVVVPVCNLVSLVVSSVVRVVQSVCRNVVVHPDDDDDFPKDWDADPVGIDIWGDAPDPQGKIWDWDTDNRMIMIDIDHPPDDPVSSSVSSVVSSVVSSVSRDDRPDD